Protein AF-A0A1X7F2E2-F1 (afdb_monomer_lite)

Sequence (86 aa):
MNYEGLLKAYLSLWNNRQLSSYKEAEEKLKELIKEDLSSAWSHPRIRKAKEVQLTTALTRIEQSSLENETKQALKALYEQIYDAIK

InterPro domains:
  IPR059582 YoyC [PF27196] (1-85)

Foldseek 3Di:
DPLVVLLVVVCVLVVVVDPDDDPDSNVVLLVVLLCQLCCVVPDPVPDDHSVVSLVVVLVSLVPDPDDPVSSVVSNVSSVVSSVVVD

Secondary structure (DSSP, 8-state):
--HHHHHHHHHHHHT-------S-HHHHHHHHHHHHHTTTTS-GGG---HHHHHHHHHHHHHHSSS-HHHHHHHHHHHHHHHHHH-

Radius of gyration: 12.39 Å; chains: 1; bounding box: 30×25×31 Å

pLDDT: mean 80.55, std 12.28, range [48.34, 92.25]

Organism: NCBI:txid1402861

Structure (mmCIF, N/CA/C/O backbone):
data_AF-A0A1X7F2E2-F1
#
_entry.id   AF-A0A1X7F2E2-F1
#
loop_
_atom_site.group_PDB
_atom_site.id
_atom_site.type_symbol
_atom_site.label_atom_id
_atom_site.label_alt_id
_atom_site.label_comp_id
_atom_site.label_asym_id
_atom_site.label_entity_id
_atom_site.label_seq_id
_atom_site.pdbx_PDB_ins_code
_atom_site.Cartn_x
_atom_site.Cartn_y
_atom_site.Cartn_z
_atom_site.occupancy
_atom_site.B_iso_or_equiv
_atom_site.auth_seq_id
_atom_site.auth_comp_id
_atom_site.auth_asym_id
_atom_site.auth_atom_id
_atom_site.pdbx_PDB_model_num
ATOM 1 N N . MET A 1 1 ? -7.286 -11.471 5.305 1.00 65.81 1 MET A N 1
ATOM 2 C CA . MET A 1 1 ? -7.044 -10.016 5.171 1.00 65.81 1 MET A CA 1
ATOM 3 C C . MET A 1 1 ? -8.383 -9.323 4.954 1.00 65.81 1 MET A C 1
ATOM 5 O O . MET A 1 1 ? -9.195 -9.855 4.210 1.00 65.81 1 MET A O 1
ATOM 9 N N . ASN A 1 2 ? -8.647 -8.190 5.612 1.00 83.94 2 ASN A N 1
ATOM 10 C CA . ASN A 1 2 ? -9.877 -7.417 5.397 1.00 83.94 2 ASN A CA 1
ATOM 11 C C . ASN A 1 2 ? -9.684 -6.434 4.227 1.00 83.94 2 ASN A C 1
ATOM 13 O O . ASN A 1 2 ? -9.243 -5.302 4.426 1.00 83.94 2 ASN A O 1
ATOM 17 N N . TYR A 1 3 ? -9.989 -6.875 3.005 1.00 84.88 3 TYR A N 1
ATOM 18 C CA . TYR A 1 3 ? -9.766 -6.074 1.797 1.00 84.88 3 TYR A CA 1
ATOM 19 C C . TYR A 1 3 ? -10.690 -4.859 1.678 1.00 84.88 3 TYR A C 1
ATOM 21 O O . TYR A 1 3 ? -10.269 -3.847 1.128 1.00 84.88 3 TYR A O 1
ATOM 29 N N . GLU A 1 4 ? -11.902 -4.896 2.236 1.00 85.12 4 GLU A N 1
ATOM 30 C CA . GLU A 1 4 ? -12.772 -3.713 2.265 1.00 85.12 4 GLU A CA 1
ATOM 31 C C . GLU A 1 4 ? -12.191 -2.595 3.134 1.00 85.12 4 GLU A C 1
ATOM 33 O O . GLU A 1 4 ? -12.216 -1.423 2.750 1.00 85.12 4 GLU A O 1
ATOM 38 N N . GLY A 1 5 ? -11.646 -2.956 4.300 1.00 84.81 5 GLY A N 1
ATOM 39 C CA . GLY A 1 5 ? -10.957 -2.016 5.183 1.00 84.81 5 GLY A CA 1
ATOM 40 C C . GLY A 1 5 ? -9.723 -1.414 4.514 1.00 84.81 5 GLY A C 1
ATOM 41 O O . GLY A 1 5 ? -9.549 -0.195 4.520 1.00 84.81 5 GLY A O 1
ATOM 42 N N . LEU A 1 6 ? -8.916 -2.254 3.858 1.00 87.00 6 LEU A N 1
ATOM 43 C CA . LEU A 1 6 ? -7.727 -1.814 3.123 1.00 87.00 6 LEU A CA 1
ATOM 44 C C . LEU A 1 6 ? -8.078 -0.915 1.934 1.00 87.00 6 LEU A C 1
ATOM 46 O O . LEU A 1 6 ? -7.414 0.096 1.724 1.00 87.00 6 LEU A O 1
ATOM 50 N N . LEU A 1 7 ? -9.139 -1.232 1.191 1.00 88.19 7 LEU A N 1
ATOM 51 C CA . LEU A 1 7 ? -9.608 -0.410 0.081 1.00 88.19 7 LEU A CA 1
ATOM 52 C C . LEU A 1 7 ? -10.104 0.955 0.567 1.00 88.19 7 LEU A C 1
ATOM 54 O O . LEU A 1 7 ? -9.732 1.974 -0.005 1.00 88.19 7 LEU A O 1
ATOM 58 N N . LYS A 1 8 ? -10.881 1.014 1.653 1.00 86.00 8 LYS A N 1
ATOM 59 C CA . LYS A 1 8 ? -11.305 2.292 2.255 1.00 86.00 8 LYS A CA 1
ATOM 60 C C . LYS A 1 8 ? -10.112 3.118 2.733 1.00 86.00 8 LYS A C 1
ATOM 62 O O . LYS A 1 8 ? -10.047 4.316 2.455 1.00 86.00 8 LYS A O 1
ATOM 67 N N . ALA A 1 9 ? -9.156 2.476 3.401 1.00 87.00 9 ALA A N 1
ATOM 68 C CA . ALA A 1 9 ? -7.922 3.108 3.845 1.00 87.00 9 ALA A CA 1
ATOM 69 C C . ALA A 1 9 ? -7.121 3.662 2.658 1.00 87.00 9 ALA A C 1
ATOM 71 O O . ALA A 1 9 ? -6.736 4.829 2.669 1.00 87.00 9 ALA A O 1
ATOM 72 N N . TYR A 1 10 ? -6.959 2.877 1.594 1.00 88.00 10 TYR A N 1
ATOM 73 C CA . TYR A 1 10 ? -6.348 3.324 0.349 1.00 88.00 10 TYR A CA 1
ATOM 74 C C . TYR A 1 10 ? -7.082 4.545 -0.221 1.00 88.00 10 TYR A C 1
ATOM 76 O O . TYR A 1 10 ? -6.504 5.611 -0.389 1.00 88.00 10 TYR A O 1
ATOM 84 N N . LEU A 1 11 ? -8.392 4.471 -0.436 1.00 85.69 11 LEU A N 1
ATOM 85 C CA . LEU A 1 11 ? -9.14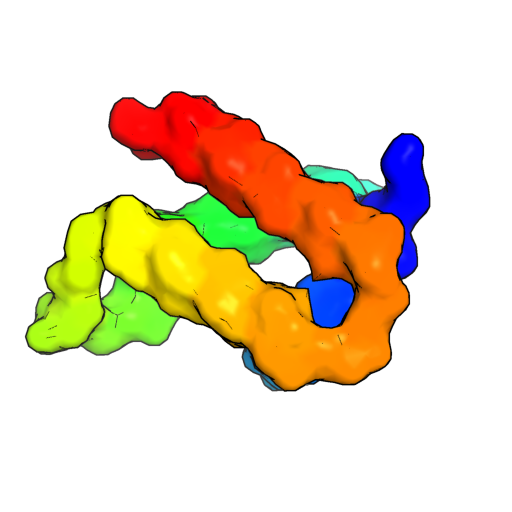9 5.591 -1.007 1.00 85.69 11 LEU A CA 1
ATOM 86 C C . LEU A 1 11 ? -9.028 6.879 -0.181 1.00 85.69 11 LEU A C 1
ATOM 88 O O . LEU A 1 11 ? -8.971 7.964 -0.763 1.00 85.69 11 LEU A O 1
ATOM 92 N N . SER A 1 12 ? -8.929 6.765 1.149 1.00 85.31 12 SER A N 1
ATOM 93 C CA . SER A 1 12 ? -8.712 7.912 2.037 1.00 85.31 12 SER A CA 1
ATOM 94 C C . SER A 1 12 ? -7.376 8.627 1.792 1.00 85.31 12 SER A C 1
ATOM 96 O O . SER A 1 12 ? -7.308 9.850 1.885 1.00 85.31 12 SER A O 1
ATOM 98 N N . LEU A 1 13 ? -6.329 7.887 1.415 1.00 84.12 13 LEU A N 1
ATOM 99 C CA . LEU A 1 13 ? -4.980 8.412 1.190 1.00 84.12 13 LEU A CA 1
ATOM 100 C C . LEU A 1 13 ? -4.816 9.079 -0.177 1.00 84.12 13 LEU A C 1
ATOM 102 O O . LEU A 1 13 ? -4.106 10.078 -0.295 1.00 84.12 13 LEU A O 1
ATOM 106 N N . TRP A 1 14 ? -5.464 8.536 -1.208 1.00 81.06 14 TRP A N 1
ATOM 107 C CA . TRP A 1 14 ? -5.366 9.042 -2.582 1.00 81.06 14 TRP A CA 1
ATOM 108 C C . TRP A 1 14 ? -6.556 9.930 -2.992 1.00 81.06 14 TRP A C 1
ATOM 110 O O . TRP A 1 14 ? -6.608 10.383 -4.131 1.00 81.06 14 TRP A O 1
ATOM 120 N N . ASN A 1 15 ? -7.489 10.224 -2.073 1.00 69.69 15 ASN A N 1
ATOM 121 C CA . ASN A 1 15 ? -8.680 11.064 -2.289 1.00 69.69 15 ASN A CA 1
ATOM 122 C C . ASN A 1 15 ? -9.445 10.705 -3.580 1.00 69.69 15 ASN A C 1
ATOM 124 O O . ASN A 1 15 ? -9.935 11.574 -4.308 1.00 69.69 15 ASN A O 1
ATOM 128 N N . ASN A 1 16 ? -9.517 9.406 -3.886 1.00 64.94 16 ASN A N 1
ATOM 129 C CA . ASN A 1 16 ? -10.168 8.905 -5.089 1.00 64.94 16 ASN A CA 1
ATOM 130 C C . ASN A 1 16 ? -11.684 8.928 -4.885 1.00 64.94 16 ASN A C 1
ATOM 132 O O . ASN A 1 16 ? -12.276 8.008 -4.326 1.00 64.94 16 ASN A O 1
ATOM 136 N N . ARG A 1 17 ? -12.316 10.022 -5.327 1.00 52.88 17 ARG A N 1
ATOM 137 C CA . ARG A 1 17 ? -13.749 10.304 -5.115 1.00 52.88 17 ARG A CA 1
ATOM 138 C C . ARG A 1 17 ? -14.702 9.427 -5.927 1.00 52.88 17 ARG A C 1
ATOM 140 O O . ARG A 1 17 ? -15.909 9.530 -5.738 1.00 52.88 17 ARG A O 1
ATOM 147 N N . GLN A 1 18 ? -14.202 8.589 -6.831 1.00 54.22 18 GLN A N 1
ATOM 148 C CA . GLN A 1 18 ? -15.042 7.741 -7.673 1.00 54.22 18 GLN A CA 1
ATOM 149 C C . GLN A 1 18 ? -14.745 6.271 -7.425 1.00 54.22 18 GLN A C 1
ATOM 151 O O . GLN A 1 18 ? -14.062 5.600 -8.192 1.00 54.22 18 GLN A O 1
ATOM 156 N N . LEU A 1 19 ? -15.301 5.768 -6.329 1.00 61.66 19 LEU A N 1
ATOM 157 C CA . LEU A 1 19 ? -15.487 4.341 -6.154 1.00 61.66 19 LEU A CA 1
ATOM 158 C C . LEU A 1 19 ? -16.712 3.938 -6.985 1.00 61.66 19 LEU A C 1
ATOM 160 O O . LEU A 1 19 ? -17.837 3.923 -6.490 1.00 61.66 19 LEU A O 1
ATOM 164 N N . SER A 1 20 ? -16.517 3.706 -8.283 1.00 56.59 20 SER A N 1
ATOM 165 C CA . SER A 1 20 ? -17.531 3.022 -9.087 1.00 56.59 20 SER A CA 1
ATOM 166 C C . SER A 1 20 ? -17.751 1.620 -8.507 1.00 56.59 20 SER A C 1
ATOM 168 O O . SER A 1 20 ? -16.834 1.041 -7.922 1.00 56.59 20 SER A O 1
ATOM 170 N N . SER A 1 21 ? -18.979 1.098 -8.590 1.00 61.59 21 SER A N 1
ATOM 171 C CA . SER A 1 21 ? -19.342 -0.188 -7.982 1.00 61.59 21 SER A CA 1
ATOM 172 C C . SER A 1 21 ? -18.328 -1.276 -8.348 1.00 61.59 21 SER A C 1
ATOM 174 O O . SER A 1 21 ? -18.146 -1.575 -9.528 1.00 61.59 21 SER A O 1
ATOM 176 N N . TYR A 1 22 ? -17.684 -1.866 -7.347 1.00 71.06 22 TYR A N 1
ATOM 177 C CA . TYR A 1 22 ? -16.774 -2.995 -7.509 1.00 71.06 22 TYR A CA 1
ATOM 178 C C . TYR A 1 22 ? -17.452 -4.248 -6.956 1.00 71.06 22 TYR A C 1
ATOM 180 O O . TYR A 1 22 ? -18.160 -4.179 -5.952 1.00 71.06 22 TYR A O 1
ATOM 188 N N . LYS A 1 23 ? -17.268 -5.386 -7.633 1.00 71.94 23 LYS A N 1
ATOM 189 C CA . LYS A 1 23 ? -17.771 -6.682 -7.154 1.00 71.94 23 LYS A CA 1
ATOM 190 C C . LYS A 1 23 ? -16.896 -7.246 -6.039 1.00 71.94 23 LYS A C 1
ATOM 192 O O . LYS A 1 23 ? -17.426 -7.802 -5.086 1.00 71.94 23 LYS A O 1
ATOM 197 N N . GLU A 1 24 ? -15.580 -7.063 -6.145 1.00 85.88 24 GLU A N 1
ATOM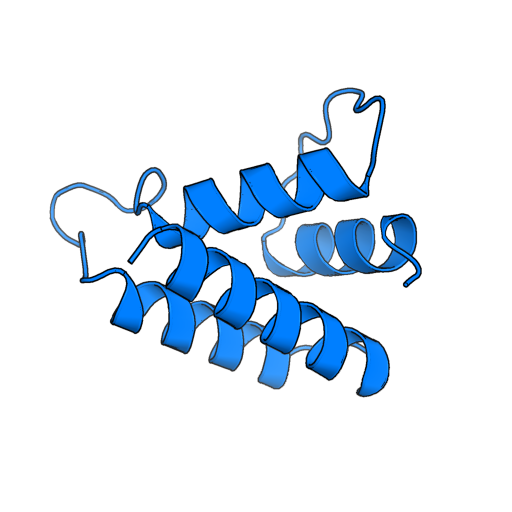 198 C CA . GLU A 1 24 ? -14.606 -7.595 -5.193 1.00 85.88 24 GLU A CA 1
ATOM 199 C C . GLU A 1 24 ? -13.610 -6.508 -4.772 1.00 85.88 24 GLU A C 1
ATOM 201 O O . GLU A 1 24 ? -12.927 -5.902 -5.600 1.00 85.88 24 GLU A O 1
ATOM 206 N N . ALA A 1 25 ? -13.544 -6.233 -3.464 1.00 85.50 25 ALA A N 1
ATOM 207 C CA . ALA A 1 25 ? -12.667 -5.201 -2.904 1.00 85.50 25 ALA A CA 1
ATOM 208 C C . ALA A 1 25 ? -11.184 -5.515 -3.133 1.00 85.50 25 ALA A C 1
ATOM 210 O O . ALA A 1 25 ? -10.378 -4.611 -3.342 1.00 85.50 25 ALA A O 1
ATOM 211 N N . GLU A 1 26 ? -10.835 -6.802 -3.088 1.00 88.06 26 GLU A N 1
ATOM 212 C CA . GLU A 1 26 ? -9.476 -7.287 -3.294 1.00 88.06 26 GLU A CA 1
ATOM 213 C C . GLU A 1 26 ? -8.988 -6.995 -4.711 1.00 88.06 26 GLU A C 1
ATOM 215 O O . GLU A 1 26 ? -7.949 -6.357 -4.884 1.00 88.06 26 GLU A O 1
ATOM 220 N N . GLU A 1 27 ? -9.745 -7.435 -5.717 1.00 86.62 27 GLU A N 1
ATOM 221 C CA . GLU A 1 27 ? -9.415 -7.211 -7.122 1.00 86.62 27 GLU A CA 1
ATOM 222 C C . GLU A 1 27 ? -9.308 -5.712 -7.407 1.00 86.62 27 GLU A C 1
ATOM 224 O O . GLU A 1 27 ? -8.301 -5.253 -7.949 1.00 86.62 27 GLU A O 1
ATOM 229 N N . LYS A 1 28 ? -10.275 -4.924 -6.913 1.00 87.19 28 LYS A N 1
ATOM 230 C CA . LYS A 1 28 ? -10.263 -3.477 -7.119 1.00 87.19 28 LYS A CA 1
ATOM 231 C C . LYS A 1 28 ? -9.049 -2.798 -6.492 1.00 87.19 28 LYS A C 1
ATOM 233 O O . LYS A 1 28 ? -8.456 -1.912 -7.104 1.00 87.19 28 LYS A O 1
ATOM 238 N N . LEU A 1 29 ? -8.671 -3.198 -5.279 1.00 88.81 29 LEU A N 1
ATOM 239 C CA . LEU A 1 29 ? -7.486 -2.670 -4.608 1.00 88.81 29 LEU A CA 1
ATOM 240 C C . LEU A 1 29 ? -6.211 -3.014 -5.386 1.00 88.81 29 LEU A C 1
ATOM 242 O O . LEU A 1 29 ? -5.364 -2.144 -5.584 1.00 88.81 29 LEU A O 1
ATOM 246 N N . LYS A 1 30 ? -6.089 -4.258 -5.867 1.00 88.88 30 LYS A N 1
ATOM 247 C CA . LYS A 1 30 ? -4.934 -4.691 -6.663 1.00 88.88 30 LYS A CA 1
ATOM 248 C C . LYS A 1 30 ? -4.821 -3.918 -7.976 1.00 88.88 30 LYS A C 1
ATOM 250 O O . LYS A 1 30 ? -3.723 -3.493 -8.328 1.00 88.88 30 LYS A O 1
ATOM 255 N N . GLU A 1 31 ? -5.934 -3.704 -8.676 1.00 87.38 31 GLU A N 1
ATOM 256 C CA . GLU A 1 31 ? -5.972 -2.880 -9.889 1.00 87.38 31 GLU A CA 1
ATOM 257 C C . GLU A 1 31 ? -5.493 -1.453 -9.620 1.00 87.38 31 GLU A C 1
ATOM 259 O O . GLU A 1 31 ? -4.597 -0.967 -10.307 1.00 87.38 31 GLU A O 1
ATOM 264 N N . LEU A 1 32 ? -6.041 -0.802 -8.589 1.00 86.88 32 LEU A N 1
ATOM 265 C CA . LEU A 1 32 ? -5.687 0.576 -8.243 1.00 86.88 32 LEU A CA 1
ATOM 266 C C . LEU A 1 32 ? -4.197 0.718 -7.913 1.00 86.88 32 LEU A C 1
ATOM 268 O O . LEU A 1 32 ? -3.547 1.635 -8.410 1.00 86.88 32 LEU A O 1
ATOM 272 N N . ILE A 1 33 ? -3.643 -0.209 -7.126 1.00 88.31 33 ILE A N 1
ATOM 273 C CA . ILE A 1 33 ? -2.212 -0.216 -6.790 1.00 88.31 33 ILE A CA 1
ATOM 274 C C . ILE A 1 33 ? -1.360 -0.446 -8.044 1.00 88.31 33 ILE A C 1
ATOM 276 O O . ILE A 1 33 ? -0.334 0.208 -8.235 1.00 88.31 33 ILE A O 1
ATOM 280 N N . LYS A 1 34 ? -1.779 -1.355 -8.930 1.00 87.31 34 LYS A N 1
ATOM 281 C CA . LYS A 1 34 ? -1.080 -1.608 -10.192 1.00 87.31 34 LYS A CA 1
ATOM 282 C C . LYS A 1 34 ? -1.063 -0.367 -11.086 1.00 87.31 34 LYS A C 1
ATOM 284 O O . LYS A 1 34 ? -0.025 -0.061 -11.671 1.00 87.31 34 LYS A O 1
ATOM 289 N N . GLU A 1 35 ? -2.175 0.354 -11.193 1.00 84.06 35 GLU A N 1
ATOM 290 C CA . GLU A 1 35 ? -2.251 1.605 -11.956 1.00 84.06 35 GLU A CA 1
ATOM 291 C C . GLU A 1 35 ? -1.369 2.715 -11.365 1.00 84.06 35 GLU A C 1
ATOM 293 O O . GLU A 1 35 ? -0.681 3.416 -12.120 1.00 84.06 35 GLU A O 1
ATOM 298 N N . ASP A 1 36 ? -1.352 2.836 -10.032 1.00 83.81 36 ASP A N 1
ATOM 299 C CA . ASP A 1 36 ? -0.506 3.770 -9.277 1.00 83.81 36 ASP A CA 1
ATOM 300 C C . ASP A 1 36 ? 0.986 3.495 -9.557 1.00 83.81 36 ASP A C 1
ATOM 302 O O . ASP A 1 36 ? 1.731 4.385 -9.981 1.00 83.81 36 ASP A O 1
ATOM 306 N N . LEU A 1 37 ? 1.408 2.227 -9.470 1.00 82.19 37 LEU A N 1
ATOM 307 C CA . LEU A 1 37 ? 2.779 1.797 -9.773 1.00 82.19 37 LEU A CA 1
ATOM 308 C C . LEU A 1 37 ? 3.145 1.932 -11.259 1.00 82.19 37 LEU A C 1
ATOM 310 O O . LEU A 1 37 ? 4.280 2.279 -11.598 1.00 82.19 37 LEU A O 1
ATOM 314 N N . SER A 1 38 ? 2.194 1.693 -12.166 1.00 74.81 38 SER A N 1
ATOM 315 C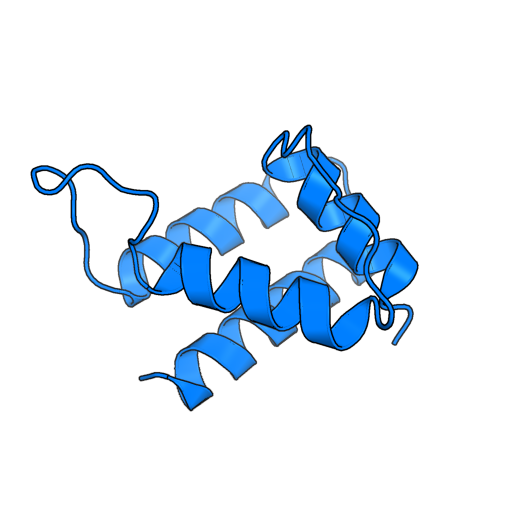 CA . SER A 1 38 ? 2.413 1.745 -13.618 1.00 74.81 38 SER A CA 1
ATOM 316 C C . SER A 1 38 ? 2.557 3.175 -14.168 1.00 74.81 38 SER A C 1
ATOM 318 O O . SER A 1 38 ? 2.702 3.361 -15.382 1.00 74.81 38 SER A O 1
ATOM 320 N N . SER A 1 39 ? 2.560 4.201 -13.307 1.00 61.94 39 SER A N 1
ATOM 321 C CA . SER A 1 39 ? 2.667 5.615 -13.692 1.00 61.94 39 SER A CA 1
ATOM 322 C C . SER A 1 39 ? 1.565 6.088 -14.648 1.00 61.94 39 SER A C 1
ATOM 324 O O . SER A 1 39 ? 1.761 7.086 -15.340 1.00 61.94 39 SER A O 1
ATOM 326 N N . ALA A 1 40 ? 0.408 5.414 -14.697 1.00 56.22 40 ALA A N 1
ATOM 327 C CA . ALA A 1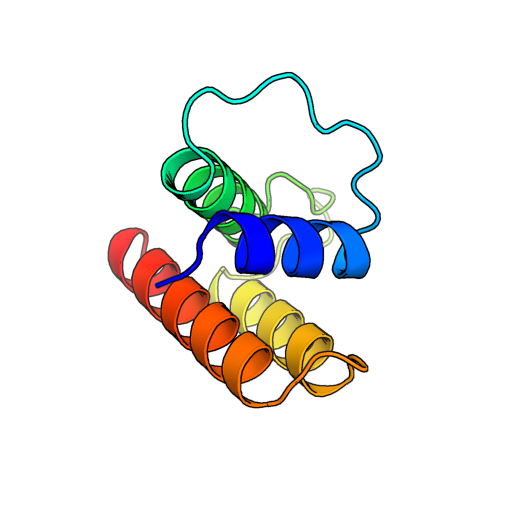 40 ? -0.721 5.859 -15.523 1.00 56.22 40 ALA A CA 1
ATOM 328 C C . ALA A 1 40 ? -1.280 7.220 -15.048 1.00 56.22 40 ALA A C 1
ATOM 330 O O . ALA A 1 40 ? -1.877 7.957 -15.826 1.00 56.22 40 ALA A O 1
ATOM 331 N N . TRP A 1 41 ? -0.999 7.584 -13.793 1.00 57.09 41 TRP A N 1
ATOM 332 C CA . TRP A 1 41 ? -1.481 8.792 -13.124 1.00 57.09 41 TRP A CA 1
ATOM 333 C C . TRP A 1 41 ? -0.438 9.924 -13.075 1.00 57.09 41 TRP A C 1
ATOM 335 O O . TRP A 1 41 ? -0.750 11.052 -12.700 1.00 57.09 41 TRP A O 1
ATOM 345 N N . SER A 1 42 ? 0.816 9.655 -13.461 1.00 52.31 42 SER A N 1
ATOM 346 C CA . SER A 1 42 ? 1.886 10.661 -13.482 1.00 52.31 42 SER A CA 1
ATOM 347 C C . SER A 1 42 ? 2.047 11.246 -14.885 1.00 52.31 42 SER A C 1
ATOM 349 O O . SER A 1 42 ? 2.256 10.510 -15.847 1.00 52.31 42 SER A O 1
ATOM 351 N N . HIS A 1 43 ? 1.980 12.580 -15.003 1.00 48.34 43 HIS A N 1
ATOM 352 C CA . HIS A 1 43 ? 2.189 13.301 -16.266 1.00 48.34 43 HIS A CA 1
ATOM 353 C C . HIS A 1 43 ? 3.473 12.800 -16.966 1.00 48.34 43 HIS A C 1
ATOM 355 O O . HIS A 1 43 ? 4.478 12.619 -16.274 1.00 48.34 43 HIS A O 1
ATOM 361 N N . PRO A 1 44 ? 3.514 12.639 -18.308 1.00 55.59 44 PRO A N 1
ATOM 362 C CA . PRO A 1 44 ? 4.651 12.043 -19.031 1.00 55.59 44 PRO A CA 1
ATOM 363 C C . PRO A 1 44 ? 6.024 12.637 -18.680 1.00 55.59 44 PRO A C 1
ATOM 365 O O . PRO A 1 44 ? 7.037 11.951 -18.724 1.00 55.59 44 PRO A O 1
ATOM 368 N N . ARG A 1 45 ? 6.046 13.915 -18.283 1.00 56.88 45 ARG A N 1
ATOM 369 C CA . ARG A 1 45 ? 7.252 14.656 -17.869 1.00 56.88 45 ARG A CA 1
ATOM 370 C C . ARG A 1 45 ? 7.804 14.276 -16.485 1.00 56.88 45 ARG A C 1
ATOM 372 O O . ARG A 1 45 ? 8.939 14.618 -16.192 1.00 56.88 45 ARG A O 1
ATOM 379 N N . ILE A 1 46 ? 7.020 13.609 -15.638 1.00 57.28 46 ILE A N 1
ATOM 380 C CA . ILE A 1 46 ? 7.377 13.213 -14.261 1.00 57.28 46 ILE A CA 1
ATOM 381 C C . ILE A 1 46 ? 7.310 11.684 -14.121 1.00 57.28 46 ILE A C 1
ATOM 383 O O . ILE A 1 46 ? 7.214 11.155 -13.018 1.00 57.28 46 ILE A O 1
ATOM 387 N N . ARG A 1 47 ? 7.321 10.951 -15.241 1.00 60.28 47 ARG A N 1
ATOM 388 C CA . ARG A 1 47 ? 7.281 9.489 -15.245 1.00 60.28 47 ARG A CA 1
ATOM 389 C C . ARG A 1 47 ? 8.560 8.958 -14.597 1.00 60.28 47 ARG A C 1
ATOM 391 O O . ARG A 1 47 ? 9.615 8.930 -15.224 1.00 60.28 47 ARG A O 1
ATOM 398 N N . LYS A 1 48 ? 8.472 8.595 -13.319 1.00 64.38 48 LYS A N 1
ATOM 399 C CA . LYS A 1 48 ? 9.567 7.972 -12.573 1.00 64.38 48 LYS A CA 1
ATOM 400 C C . LYS A 1 48 ? 9.485 6.451 -12.707 1.00 64.38 48 LYS A C 1
ATOM 402 O O . LYS A 1 48 ? 8.441 5.910 -13.069 1.00 64.38 48 LYS A O 1
ATOM 407 N N . ALA A 1 49 ? 10.589 5.762 -12.427 1.00 75.94 49 ALA A N 1
ATOM 408 C CA . ALA A 1 49 ? 10.609 4.304 -12.383 1.00 75.94 49 ALA A CA 1
ATOM 409 C C . ALA A 1 49 ? 9.581 3.771 -11.367 1.00 75.94 49 ALA A C 1
ATOM 411 O O . ALA A 1 49 ? 9.290 4.436 -10.369 1.00 75.94 49 ALA A O 1
ATOM 412 N N . LYS A 1 50 ? 9.068 2.557 -11.606 1.00 80.44 50 LYS A N 1
ATOM 413 C CA . LYS A 1 50 ? 8.103 1.872 -10.728 1.00 80.44 50 LYS A CA 1
ATOM 414 C C . LYS A 1 50 ? 8.580 1.840 -9.260 1.00 80.44 50 LYS A C 1
ATOM 416 O O . LYS A 1 50 ? 7.782 2.045 -8.355 1.00 80.44 50 LYS A O 1
ATOM 421 N N . GLU A 1 51 ? 9.889 1.695 -9.029 1.00 80.19 51 GLU A N 1
ATOM 422 C CA . GLU A 1 51 ? 10.533 1.752 -7.700 1.00 80.19 51 GLU A CA 1
ATOM 423 C C . GLU A 1 51 ? 10.312 3.082 -6.972 1.00 80.19 51 GLU A C 1
ATOM 425 O O . GLU A 1 51 ? 10.078 3.126 -5.763 1.00 80.19 51 GLU A O 1
ATOM 430 N N . VAL A 1 52 ? 10.355 4.194 -7.706 1.00 82.75 52 VAL A N 1
ATOM 431 C CA . VAL A 1 52 ? 10.141 5.517 -7.115 1.00 82.75 52 VAL A CA 1
ATOM 432 C C . VAL A 1 52 ? 8.665 5.734 -6.782 1.00 82.75 52 VAL A C 1
ATOM 434 O O . VAL A 1 52 ? 8.347 6.384 -5.786 1.00 82.75 52 VAL A O 1
ATOM 437 N N . GLN A 1 53 ? 7.751 5.172 -7.578 1.00 82.94 53 GLN A N 1
ATOM 438 C CA . GLN A 1 53 ? 6.323 5.190 -7.243 1.00 82.94 53 GLN A CA 1
ATOM 439 C C . GLN A 1 53 ? 6.043 4.349 -5.998 1.00 82.94 53 GLN A C 1
ATOM 441 O O . GLN A 1 53 ? 5.381 4.832 -5.083 1.00 82.94 53 GLN A O 1
ATOM 446 N N . LEU A 1 54 ? 6.630 3.150 -5.913 1.00 86.69 54 LEU A N 1
ATOM 447 C CA . LEU A 1 54 ? 6.532 2.290 -4.736 1.00 86.69 54 LEU A CA 1
ATOM 448 C C . LEU A 1 54 ? 6.998 3.033 -3.478 1.00 86.69 54 LEU A C 1
ATOM 450 O O . LEU A 1 54 ? 6.232 3.194 -2.535 1.00 86.69 54 LEU A O 1
ATOM 454 N N . THR A 1 55 ? 8.220 3.566 -3.479 1.00 87.12 55 THR A N 1
ATOM 455 C CA . THR A 1 55 ? 8.757 4.321 -2.3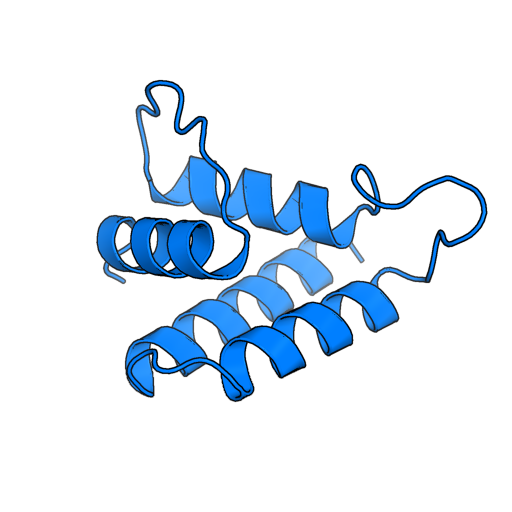30 1.00 87.12 55 THR A CA 1
ATOM 456 C C . THR A 1 55 ? 7.910 5.543 -1.964 1.00 87.12 55 THR A C 1
ATOM 458 O O . THR A 1 55 ? 7.714 5.821 -0.778 1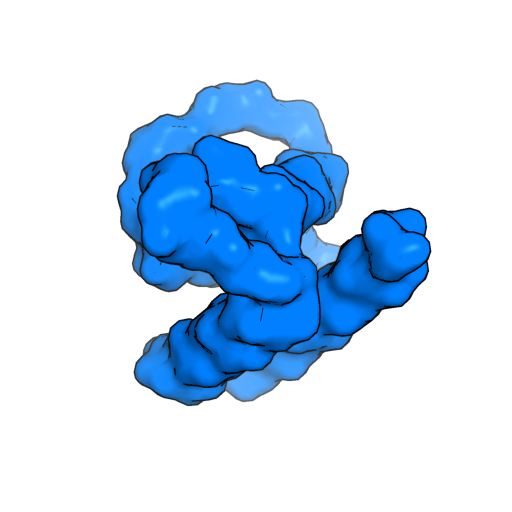.00 87.12 55 THR A O 1
ATOM 461 N N . THR A 1 56 ? 7.344 6.245 -2.950 1.00 87.44 56 THR A N 1
ATOM 462 C CA . THR A 1 56 ? 6.424 7.369 -2.712 1.00 87.44 56 THR A CA 1
ATOM 463 C C . THR A 1 56 ? 5.138 6.903 -2.023 1.00 87.44 56 THR A C 1
ATOM 465 O O . THR A 1 56 ? 4.717 7.508 -1.033 1.00 87.44 56 THR A O 1
ATOM 468 N N . ALA A 1 57 ? 4.535 5.812 -2.499 1.00 88.19 57 ALA A N 1
ATOM 469 C CA . ALA A 1 57 ? 3.337 5.231 -1.905 1.00 88.19 57 ALA A CA 1
ATOM 470 C C . ALA A 1 57 ? 3.590 4.730 -0.475 1.00 88.19 57 ALA A C 1
ATOM 472 O O . ALA A 1 57 ? 2.834 5.068 0.435 1.00 88.19 57 ALA A O 1
ATOM 473 N N . LEU A 1 58 ? 4.697 4.014 -0.247 1.00 90.25 58 LEU A N 1
ATOM 474 C CA . LEU A 1 58 ? 5.101 3.536 1.080 1.00 90.25 58 LEU A CA 1
ATOM 475 C C . LEU A 1 58 ? 5.305 4.696 2.063 1.00 90.25 58 LEU A C 1
ATOM 477 O O . LEU A 1 58 ? 4.856 4.617 3.207 1.00 90.25 58 LEU A O 1
ATOM 481 N N . THR A 1 59 ? 5.933 5.787 1.612 1.00 90.38 59 THR A N 1
ATOM 482 C CA . THR A 1 59 ? 6.133 6.996 2.425 1.00 90.38 59 THR A CA 1
ATOM 483 C C . THR A 1 59 ? 4.797 7.646 2.786 1.00 90.38 59 THR A C 1
ATOM 485 O O . THR A 1 59 ? 4.586 8.009 3.942 1.00 90.38 59 THR A O 1
ATOM 488 N N . ARG A 1 60 ? 3.857 7.745 1.835 1.00 89.56 60 ARG A N 1
ATOM 489 C CA . ARG A 1 60 ? 2.507 8.275 2.090 1.00 89.56 60 ARG A CA 1
ATOM 490 C C . ARG A 1 60 ? 1.734 7.413 3.091 1.00 89.56 60 ARG A C 1
ATOM 492 O O . ARG A 1 60 ? 1.098 7.957 3.989 1.00 89.56 60 ARG A O 1
ATOM 499 N N . ILE A 1 61 ? 1.805 6.087 2.960 1.00 90.69 61 ILE A N 1
ATOM 500 C CA . ILE A 1 61 ? 1.189 5.152 3.913 1.00 90.69 61 ILE A CA 1
ATOM 501 C C . ILE A 1 61 ? 1.805 5.341 5.300 1.00 90.69 61 ILE A C 1
ATOM 503 O O . ILE A 1 61 ? 1.074 5.409 6.285 1.00 90.69 61 ILE A O 1
ATOM 507 N N . GLU A 1 62 ? 3.126 5.482 5.395 1.00 89.44 62 GLU A N 1
ATOM 508 C CA . GLU A 1 62 ? 3.812 5.678 6.674 1.00 89.44 62 GLU A CA 1
ATOM 509 C C . GLU A 1 62 ? 3.392 6.977 7.368 1.00 89.44 62 GLU A C 1
ATOM 511 O O . GLU A 1 62 ? 3.066 6.967 8.555 1.00 89.44 62 GLU A O 1
ATOM 516 N N . GLN A 1 63 ? 3.320 8.069 6.607 1.00 89.00 63 GLN A N 1
ATOM 517 C CA . GLN A 1 63 ? 2.928 9.395 7.093 1.00 89.00 63 GLN A CA 1
ATOM 518 C C . GLN A 1 63 ? 1.430 9.526 7.392 1.00 89.00 63 GLN A C 1
ATOM 520 O O . GLN A 1 63 ? 0.996 10.535 7.945 1.00 89.00 63 GLN A O 1
ATOM 525 N N . SER A 1 64 ? 0.625 8.529 7.028 1.00 89.50 64 SER A N 1
ATOM 526 C CA . SER A 1 64 ? -0.810 8.558 7.279 1.00 89.50 64 SER A CA 1
ATOM 527 C C . SER A 1 64 ? -1.176 8.321 8.743 1.00 89.50 64 SER A C 1
ATOM 529 O O . SER A 1 64 ? -0.416 7.739 9.516 1.00 89.50 64 SER A O 1
ATOM 531 N N . SER A 1 65 ? -2.397 8.700 9.113 1.00 88.12 65 SER A N 1
ATOM 532 C CA . SER A 1 65 ? -2.996 8.392 10.415 1.00 88.12 65 SER A CA 1
ATOM 533 C C . SER A 1 65 ? -3.663 7.008 10.475 1.00 88.12 65 SER A C 1
ATOM 535 O O . SER A 1 65 ? -4.445 6.755 11.387 1.00 88.12 65 SER A O 1
ATOM 537 N N . LEU A 1 66 ? -3.398 6.120 9.505 1.00 88.25 66 LEU A N 1
ATOM 538 C CA . LEU A 1 66 ? -3.932 4.755 9.508 1.00 88.25 66 LEU A CA 1
ATOM 539 C C . LEU A 1 66 ? -3.338 3.919 10.649 1.00 88.25 66 LEU A C 1
ATOM 541 O O . LEU A 1 66 ? -2.224 4.169 11.113 1.00 88.25 66 LEU A O 1
ATOM 545 N N . GLU A 1 67 ? -4.054 2.877 11.062 1.00 89.50 67 GLU A N 1
ATOM 546 C CA . GLU A 1 67 ? -3.538 1.912 12.034 1.00 89.50 67 GLU A CA 1
ATOM 547 C C . GLU A 1 67 ? -2.306 1.176 11.501 1.00 89.50 67 GLU A C 1
ATOM 549 O O . GLU A 1 67 ? -2.213 0.867 10.309 1.00 89.50 67 GLU A O 1
ATOM 554 N N . ASN A 1 68 ? -1.373 0.838 12.395 1.00 87.94 68 ASN A N 1
ATOM 555 C CA . ASN A 1 68 ? -0.125 0.173 12.020 1.00 87.94 68 ASN A CA 1
ATOM 556 C C . ASN A 1 68 ? -0.347 -1.154 11.283 1.00 87.94 68 ASN A C 1
ATOM 558 O O . ASN A 1 68 ? 0.369 -1.426 10.322 1.00 87.94 68 ASN A O 1
ATOM 562 N N . GLU A 1 69 ? -1.349 -1.949 11.664 1.00 88.62 69 GLU A N 1
ATOM 563 C CA . GLU A 1 69 ? -1.687 -3.186 10.944 1.00 88.62 69 GLU A CA 1
ATOM 564 C C . GLU A 1 69 ? -2.148 -2.905 9.509 1.00 88.62 69 GLU A C 1
ATOM 566 O O . GLU A 1 69 ? -1.698 -3.554 8.565 1.00 88.62 69 GLU A O 1
ATOM 571 N N . THR A 1 70 ? -2.986 -1.880 9.325 1.00 89.12 70 THR A N 1
ATOM 572 C CA . THR A 1 70 ? -3.466 -1.449 8.004 1.00 89.12 70 THR A CA 1
ATOM 573 C C . THR A 1 70 ? -2.311 -0.934 7.146 1.00 89.12 70 THR A C 1
ATOM 575 O O . THR A 1 70 ? -2.217 -1.275 5.966 1.00 89.12 70 THR A O 1
ATOM 578 N N . LYS A 1 71 ? -1.393 -0.157 7.739 1.00 91.25 71 LYS A N 1
ATOM 579 C CA . LYS A 1 71 ? -0.176 0.307 7.063 1.00 91.25 71 LYS A CA 1
ATOM 580 C C . LYS A 1 71 ? 0.672 -0.871 6.598 1.00 91.25 71 LYS A C 1
ATOM 582 O O . LYS A 1 71 ? 1.001 -0.941 5.421 1.00 91.25 71 LYS A O 1
ATOM 587 N N . GLN A 1 72 ? 0.997 -1.800 7.497 1.00 91.19 72 GLN A N 1
ATOM 588 C CA . GLN A 1 72 ? 1.797 -2.992 7.193 1.00 91.19 72 GLN A CA 1
ATOM 589 C C . GLN A 1 72 ? 1.162 -3.821 6.068 1.00 91.19 72 GLN A C 1
ATOM 591 O O . GLN A 1 72 ? 1.836 -4.164 5.100 1.00 91.19 72 GLN A O 1
ATOM 596 N N . ALA A 1 73 ? -0.149 -4.064 6.141 1.00 91.62 73 ALA A N 1
ATOM 597 C CA . ALA A 1 73 ? -0.876 -4.814 5.123 1.00 91.62 73 ALA A CA 1
ATOM 598 C C . ALA A 1 73 ? -0.884 -4.112 3.752 1.00 91.62 73 ALA A C 1
ATOM 600 O O . ALA A 1 73 ? -0.669 -4.768 2.734 1.00 91.62 73 ALA A O 1
ATOM 601 N N . LEU A 1 74 ? -1.086 -2.788 3.707 1.00 90.38 74 LEU A N 1
ATOM 602 C CA . LEU A 1 74 ? -1.012 -2.022 2.457 1.00 90.38 74 LEU A CA 1
ATOM 603 C C . LEU A 1 74 ? 0.398 -2.051 1.863 1.00 90.38 74 LEU A C 1
ATOM 605 O O . LEU A 1 74 ? 0.541 -2.275 0.664 1.00 90.38 74 LEU A O 1
ATOM 609 N N . LYS A 1 75 ? 1.435 -1.861 2.685 1.00 91.69 75 LYS A N 1
ATOM 610 C CA . LYS A 1 75 ? 2.831 -1.905 2.229 1.00 91.69 75 LYS A CA 1
ATOM 611 C C . LYS A 1 75 ? 3.192 -3.263 1.629 1.00 91.69 75 LYS A C 1
ATOM 613 O O . LYS A 1 75 ? 3.700 -3.307 0.514 1.00 91.69 75 LYS A O 1
ATOM 618 N N . ALA A 1 76 ? 2.855 -4.349 2.324 1.00 92.25 76 ALA A N 1
ATOM 619 C CA . ALA A 1 76 ? 3.092 -5.706 1.839 1.00 92.25 76 ALA A CA 1
ATOM 620 C C . ALA A 1 76 ? 2.383 -5.964 0.499 1.00 92.25 76 ALA A C 1
ATOM 622 O O . ALA A 1 76 ? 2.961 -6.554 -0.411 1.00 92.25 76 ALA A O 1
ATOM 623 N N . LEU A 1 77 ? 1.150 -5.470 0.341 1.00 91.50 77 LEU A N 1
ATOM 624 C CA . LEU A 1 77 ? 0.406 -5.604 -0.912 1.00 91.50 77 LEU A CA 1
ATOM 625 C C . LEU A 1 77 ? 1.055 -4.812 -2.059 1.00 91.50 77 LEU A C 1
ATOM 627 O O . LEU A 1 77 ? 1.122 -5.300 -3.186 1.00 91.50 77 LEU A O 1
ATOM 631 N N . TYR A 1 78 ? 1.561 -3.613 -1.772 1.00 91.50 78 TYR A N 1
ATOM 632 C CA . TYR A 1 78 ? 2.312 -2.794 -2.724 1.00 91.50 78 TYR A CA 1
ATOM 633 C C . TYR A 1 78 ? 3.591 -3.487 -3.203 1.00 91.50 78 TYR A C 1
ATOM 635 O O . TYR A 1 78 ? 3.853 -3.512 -4.404 1.00 91.50 78 TYR A O 1
ATOM 643 N N . GLU A 1 79 ? 4.359 -4.079 -2.289 1.00 90.50 79 GLU A N 1
ATOM 644 C CA . GLU A 1 79 ? 5.564 -4.848 -2.615 1.00 90.50 79 GLU A CA 1
ATOM 645 C C . GLU A 1 79 ? 5.233 -6.096 -3.440 1.00 90.50 79 GLU A C 1
ATOM 647 O O . GLU A 1 79 ? 5.872 -6.343 -4.461 1.00 90.50 79 GLU A O 1
ATOM 652 N N . GLN A 1 80 ? 4.187 -6.834 -3.058 1.00 92.00 80 GLN A N 1
ATOM 653 C CA . GLN A 1 80 ? 3.734 -8.018 -3.787 1.00 92.00 80 GLN A CA 1
ATOM 654 C C . GLN A 1 80 ? 3.319 -7.683 -5.226 1.00 92.00 80 GLN A C 1
ATOM 656 O O . GLN A 1 80 ? 3.682 -8.392 -6.163 1.00 92.00 80 GLN A O 1
ATOM 661 N N . ILE A 1 81 ? 2.547 -6.610 -5.420 1.00 90.38 81 ILE A N 1
ATOM 662 C CA . ILE A 1 81 ? 2.118 -6.193 -6.760 1.00 90.38 81 ILE A CA 1
ATOM 663 C C . ILE A 1 81 ? 3.306 -5.667 -7.556 1.00 90.38 81 ILE A C 1
ATOM 665 O O . ILE A 1 81 ? 3.409 -5.981 -8.737 1.00 90.38 81 ILE A O 1
ATOM 669 N N . TYR A 1 82 ? 4.198 -4.899 -6.925 1.00 88.94 82 TYR A N 1
ATOM 670 C CA . TYR A 1 82 ? 5.422 -4.420 -7.554 1.00 88.94 82 TYR A CA 1
ATOM 671 C C . TYR A 1 82 ? 6.268 -5.576 -8.096 1.00 88.94 82 TYR A C 1
ATOM 673 O O . TYR A 1 82 ? 6.664 -5.524 -9.256 1.00 88.94 82 TYR A O 1
ATOM 681 N N . ASP A 1 83 ? 6.485 -6.626 -7.301 1.00 87.00 83 ASP A N 1
ATOM 682 C CA . ASP A 1 83 ? 7.231 -7.815 -7.724 1.00 87.00 83 ASP A CA 1
ATOM 683 C C . ASP A 1 83 ? 6.515 -8.565 -8.859 1.00 87.00 83 ASP A C 1
ATOM 685 O O . ASP A 1 83 ? 7.132 -8.935 -9.855 1.00 87.00 83 ASP A O 1
ATOM 689 N N . ALA A 1 84 ? 5.184 -8.682 -8.786 1.00 87.56 84 ALA A N 1
ATOM 690 C CA . ALA A 1 84 ? 4.377 -9.317 -9.829 1.00 87.56 84 ALA A CA 1
ATOM 691 C C . ALA A 1 84 ? 4.386 -8.570 -11.177 1.00 87.56 84 ALA A C 1
ATOM 693 O O . ALA A 1 84 ? 4.102 -9.174 -12.213 1.00 87.56 84 ALA A O 1
ATOM 694 N N . ILE A 1 85 ? 4.659 -7.260 -11.180 1.00 82.12 85 ILE A N 1
ATOM 695 C CA . ILE A 1 85 ? 4.710 -6.439 -12.400 1.00 82.12 85 ILE A CA 1
ATOM 696 C C . ILE A 1 85 ? 6.123 -6.007 -12.787 1.00 82.12 85 ILE A C 1
ATOM 698 O O . ILE A 1 85 ? 6.228 -5.270 -13.772 1.00 82.12 85 ILE A O 1
ATOM 702 N N . LYS A 1 86 ? 7.154 -6.348 -12.002 1.00 67.88 86 LYS A N 1
ATOM 703 C CA . LYS A 1 86 ? 8.531 -5.861 -12.156 1.00 67.88 86 LYS A CA 1
ATOM 704 C C . LYS A 1 86 ? 9.044 -6.099 -13.570 1.00 67.88 86 LYS A C 1
ATOM 706 O O . LYS A 1 86 ? 9.074 -7.265 -14.012 1.00 67.88 86 LYS A O 1
#